Protein AF-G7L8P5-F1 (afdb_monomer_lite)

Foldseek 3Di:
DDDDDDADDDDDDDDDDDDPPPVCPPPDDDDDPPDDDPDDPCNVDDVVCVVVDPDDDDDPPYPQRVLLVVCVVVVHHSVCSVVSVVVVVVVCVVPVPD

Sequence (98 aa):
MGKGLKCDIIGQLHNMNDTICEAYSIPKHIPIPTSIPVLSPNDYMPKFMVPFVEKVVDVIGDGHCGFRAIAEFLGLTEESHTMIRRHLIQELKDHKND

Structure (mmCIF, N/CA/C/O backbone):
data_AF-G7L8P5-F1
#
_entry.id   AF-G7L8P5-F1
#
loop_
_atom_site.group_PDB
_atom_site.id
_atom_site.type_symbol
_atom_site.label_atom_id
_atom_site.label_alt_id
_atom_site.label_comp_id
_atom_site.label_asym_id
_atom_site.label_entity_id
_atom_site.label_seq_id
_atom_site.pdbx_PDB_ins_code
_atom_site.Cartn_x
_atom_site.Cartn_y
_atom_site.Cartn_z
_atom_site.occupancy
_atom_site.B_iso_or_equiv
_atom_site.auth_seq_id
_atom_site.auth_comp_id
_atom_site.auth_asym_id
_atom_site.auth_atom_id
_atom_site.pdbx_PDB_model_num
ATOM 1 N N . MET A 1 1 ? 0.065 9.883 -23.016 1.00 35.25 1 MET A N 1
ATOM 2 C CA . MET A 1 1 ? 0.861 11.034 -22.529 1.00 35.25 1 MET A CA 1
ATOM 3 C C . MET A 1 1 ? 0.735 11.081 -21.011 1.00 35.25 1 MET A C 1
ATOM 5 O O . MET A 1 1 ? -0.223 11.649 -20.503 1.00 35.25 1 MET A O 1
ATOM 9 N N . GLY A 1 2 ? 1.618 10.366 -20.307 1.00 36.12 2 GLY A N 1
ATOM 10 C CA . GLY A 1 2 ? 1.590 10.245 -18.845 1.00 36.12 2 GLY A CA 1
ATOM 11 C C . GLY A 1 2 ? 2.157 11.496 -18.176 1.00 36.12 2 GLY A C 1
ATOM 12 O O . GLY A 1 2 ? 3.158 12.038 -18.639 1.00 36.12 2 GLY A O 1
ATOM 13 N N . LYS A 1 3 ? 1.494 11.976 -17.122 1.00 37.09 3 LYS A N 1
ATOM 14 C CA . LYS A 1 3 ? 1.946 13.115 -16.314 1.00 37.09 3 LYS A CA 1
ATOM 15 C C . LYS A 1 3 ? 2.607 12.571 -15.050 1.00 37.09 3 LYS A C 1
ATOM 17 O O . LYS A 1 3 ? 1.977 11.826 -14.308 1.00 37.09 3 LYS A O 1
ATOM 22 N N . GLY A 1 4 ? 3.883 12.908 -14.878 1.00 36.16 4 GLY A N 1
ATOM 23 C CA . GLY A 1 4 ? 4.723 12.490 -13.760 1.00 36.16 4 GLY A CA 1
ATOM 24 C C . GLY A 1 4 ? 4.369 13.181 -12.443 1.00 36.16 4 GLY A C 1
ATOM 25 O O . GLY A 1 4 ? 3.860 14.303 -12.425 1.00 36.16 4 GLY A O 1
ATOM 26 N N . LEU A 1 5 ? 4.655 12.457 -11.361 1.00 36.66 5 LEU A N 1
ATOM 27 C CA . LEU A 1 5 ? 4.498 12.823 -9.957 1.00 36.66 5 LEU A CA 1
ATOM 28 C C . LEU A 1 5 ? 5.220 14.137 -9.618 1.00 36.66 5 LEU A C 1
ATOM 30 O O . LEU A 1 5 ? 6.376 14.343 -9.988 1.00 36.66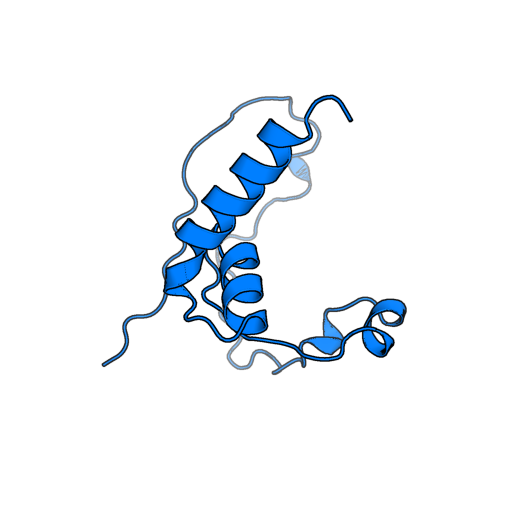 5 LEU A O 1
ATOM 34 N N . LYS A 1 6 ? 4.556 14.984 -8.829 1.00 40.78 6 LYS A N 1
ATOM 35 C CA . LYS A 1 6 ? 5.157 16.122 -8.132 1.00 40.78 6 LYS A CA 1
ATOM 36 C C . LYS A 1 6 ? 4.794 15.994 -6.654 1.00 40.78 6 LYS A C 1
ATOM 38 O O . LYS A 1 6 ? 3.648 16.225 -6.282 1.00 40.78 6 LYS A O 1
ATOM 43 N N . CYS A 1 7 ? 5.743 15.575 -5.824 1.00 38.59 7 CYS A N 1
ATOM 44 C CA . CYS A 1 7 ? 5.570 15.582 -4.374 1.00 38.59 7 CYS A CA 1
ATOM 45 C C . CYS A 1 7 ? 5.931 16.984 -3.868 1.00 38.59 7 CYS A C 1
ATOM 47 O O . CYS A 1 7 ? 7.106 17.332 -3.766 1.00 38.59 7 CYS A O 1
ATOM 49 N N . ASP A 1 8 ? 4.917 17.812 -3.621 1.00 35.56 8 ASP A N 1
ATOM 50 C CA . ASP A 1 8 ? 5.076 19.136 -3.024 1.00 35.56 8 ASP A CA 1
ATOM 51 C C . ASP A 1 8 ? 5.298 18.997 -1.504 1.00 35.56 8 ASP A C 1
ATOM 53 O O . ASP A 1 8 ? 4.396 18.624 -0.756 1.00 35.56 8 ASP A O 1
ATOM 57 N N . ILE A 1 9 ? 6.514 19.301 -1.041 1.00 39.19 9 ILE A N 1
ATOM 58 C CA . ILE A 1 9 ? 6.856 19.460 0.380 1.00 39.19 9 ILE A CA 1
ATOM 59 C C . ILE A 1 9 ? 6.813 20.954 0.699 1.00 39.19 9 ILE A C 1
ATOM 61 O O . ILE A 1 9 ? 7.795 21.645 0.446 1.00 39.19 9 ILE A O 1
ATOM 65 N N . ILE A 1 10 ? 5.720 21.465 1.274 1.00 37.78 10 ILE A N 1
ATOM 66 C CA . ILE A 1 10 ? 5.745 22.730 2.029 1.00 37.78 10 ILE A CA 1
ATOM 67 C C . ILE A 1 10 ? 4.722 22.660 3.168 1.00 37.78 10 ILE A C 1
ATOM 69 O O . ILE A 1 10 ? 3.533 22.497 2.910 1.00 37.78 10 ILE A O 1
ATOM 73 N N . GLY A 1 11 ? 5.170 22.873 4.413 1.00 31.36 11 GLY A N 1
ATOM 74 C CA . GLY A 1 11 ? 4.255 23.288 5.482 1.00 31.36 11 GLY A CA 1
ATOM 75 C C . GLY A 1 11 ? 4.624 22.947 6.927 1.00 31.36 11 GLY A C 1
ATOM 76 O O . GLY A 1 11 ? 3.856 22.251 7.566 1.00 31.36 11 GLY A O 1
ATOM 77 N N . GLN A 1 12 ? 5.720 23.521 7.441 1.00 37.75 12 GLN A N 1
ATOM 78 C CA . GLN A 1 12 ? 5.863 24.019 8.826 1.00 37.75 12 GLN A CA 1
ATOM 79 C C . GLN A 1 12 ? 5.753 23.030 10.007 1.00 37.75 12 GLN A C 1
ATOM 81 O O . GLN A 1 12 ? 4.673 22.581 10.356 1.00 37.75 12 GLN A O 1
ATOM 86 N N . LEU A 1 13 ? 6.836 22.903 10.780 1.00 33.62 13 LEU A N 1
ATOM 87 C CA . LEU A 1 13 ? 6.805 23.251 12.207 1.00 33.62 13 LEU A CA 1
ATOM 88 C C . LEU A 1 13 ? 8.178 23.813 12.591 1.00 33.62 13 LEU A C 1
ATOM 90 O O . LEU A 1 13 ? 9.200 23.132 12.549 1.00 33.62 13 LEU A O 1
ATOM 94 N N . HIS A 1 14 ? 8.176 25.113 12.865 1.00 34.78 14 HIS A N 1
ATOM 95 C CA . HIS A 1 14 ? 9.327 25.887 13.286 1.00 34.78 14 HIS A CA 1
ATOM 96 C C . HIS A 1 14 ? 9.744 25.543 14.721 1.00 34.78 14 HIS A C 1
ATOM 98 O O . HIS A 1 14 ? 8.904 25.397 15.603 1.00 34.78 14 HIS A O 1
ATOM 104 N N . ASN A 1 15 ? 11.059 25.606 14.919 1.00 46.31 15 ASN A N 1
ATOM 105 C CA . ASN A 1 15 ? 11.734 26.046 16.134 1.00 46.31 15 ASN A CA 1
ATOM 106 C C . ASN A 1 15 ? 11.831 25.058 17.313 1.00 46.31 15 ASN A C 1
ATOM 108 O O . ASN A 1 15 ? 11.105 25.147 18.300 1.00 46.31 15 ASN A O 1
ATOM 112 N N . MET A 1 16 ? 12.841 24.186 17.238 1.00 34.94 16 MET A N 1
ATOM 113 C CA . MET A 1 16 ? 13.623 23.805 18.416 1.00 34.94 16 MET A CA 1
ATOM 114 C C . MET A 1 16 ? 15.124 23.843 18.070 1.00 34.94 16 MET A C 1
ATOM 116 O O . MET A 1 16 ? 15.750 22.828 17.786 1.00 34.94 16 MET A O 1
ATOM 120 N N . ASN A 1 17 ? 15.637 25.076 18.052 1.00 34.53 17 ASN A N 1
ATOM 121 C CA . ASN A 1 17 ? 16.956 25.534 18.504 1.00 34.53 17 ASN A CA 1
ATOM 122 C C . ASN A 1 17 ? 18.239 24.917 17.898 1.00 34.53 17 ASN A C 1
ATOM 124 O O . ASN A 1 17 ? 18.907 24.053 18.468 1.00 34.53 17 ASN A O 1
ATOM 128 N N . ASP A 1 18 ? 18.639 25.516 16.777 1.00 41.66 18 ASP A N 1
ATOM 129 C CA . ASP A 1 18 ? 19.854 26.344 16.627 1.00 41.66 18 ASP A CA 1
ATOM 130 C C . ASP A 1 18 ? 21.263 25.740 16.735 1.00 41.66 18 ASP A C 1
ATOM 132 O O . ASP A 1 18 ? 22.210 26.407 16.332 1.00 41.66 18 ASP A O 1
ATOM 136 N N . THR A 1 19 ? 21.465 24.497 17.179 1.00 37.66 19 THR A N 1
ATOM 137 C CA . THR A 1 19 ? 22.829 23.899 17.205 1.00 37.66 19 THR A CA 1
ATOM 138 C C . THR A 1 19 ? 23.100 22.919 16.056 1.00 37.66 19 THR A C 1
ATOM 140 O O . THR A 1 19 ? 24.251 22.633 15.742 1.00 37.66 19 THR A O 1
ATOM 143 N N . ILE A 1 20 ? 22.067 22.429 15.364 1.00 40.53 20 ILE A N 1
ATOM 144 C CA . ILE A 1 20 ? 22.224 21.403 14.308 1.00 40.53 20 ILE A CA 1
ATOM 145 C C . ILE A 1 20 ? 22.253 22.012 12.888 1.00 40.53 20 ILE A C 1
ATOM 147 O O . ILE A 1 20 ? 22.619 21.346 11.921 1.00 40.53 20 ILE A O 1
ATOM 151 N N . CYS A 1 21 ? 21.928 23.300 12.744 1.00 34.97 21 CYS A N 1
ATOM 152 C CA . CYS A 1 21 ? 21.732 23.947 11.442 1.00 34.97 21 CYS A CA 1
ATOM 153 C C . CYS A 1 21 ? 23.026 24.346 10.701 1.00 34.97 21 CYS A C 1
ATOM 155 O O . CYS A 1 21 ? 22.969 24.555 9.492 1.00 34.97 21 CYS A O 1
ATOM 157 N N . GLU A 1 22 ? 24.191 24.414 11.357 1.00 33.50 22 GLU A N 1
ATOM 158 C CA . GLU A 1 22 ? 25.433 24.875 10.702 1.00 33.50 22 GLU A CA 1
ATOM 159 C C . GLU A 1 22 ? 26.035 23.819 9.743 1.00 33.50 22 GLU A C 1
ATOM 161 O O . GLU A 1 22 ? 26.663 24.156 8.740 1.00 33.50 22 GLU A O 1
ATOM 166 N N . ALA A 1 23 ? 25.819 22.522 10.003 1.00 32.91 23 ALA A N 1
ATOM 167 C CA . ALA A 1 23 ? 26.470 21.438 9.253 1.00 32.91 23 ALA A CA 1
ATOM 168 C C . ALA A 1 23 ? 25.771 21.060 7.931 1.00 32.91 23 ALA A C 1
ATOM 170 O O . ALA A 1 23 ? 26.351 20.347 7.113 1.00 32.91 23 ALA A O 1
ATOM 171 N N . TYR A 1 24 ? 24.551 21.548 7.691 1.00 39.69 24 TYR A N 1
ATOM 172 C CA . TYR A 1 24 ? 23.790 21.298 6.462 1.00 39.69 24 TYR A CA 1
ATOM 173 C C . TYR A 1 24 ? 23.556 22.598 5.689 1.00 39.69 24 TYR A C 1
ATOM 175 O O . TYR A 1 24 ? 22.431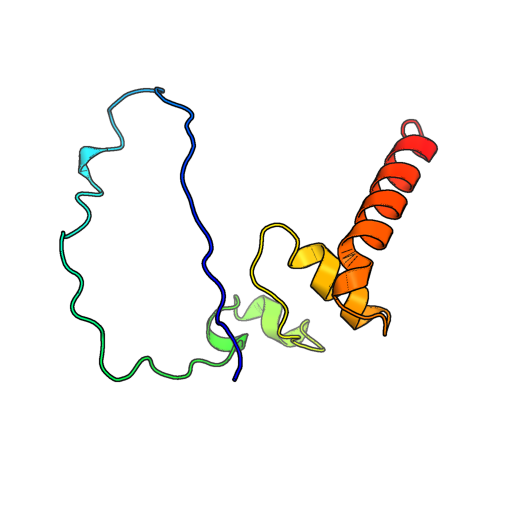 22.972 5.360 1.00 39.69 24 TYR A O 1
ATOM 183 N N . SER A 1 25 ? 24.642 23.290 5.348 1.00 35.66 25 SER A N 1
ATOM 184 C CA . SER A 1 25 ? 24.601 24.277 4.268 1.00 35.66 25 SER A CA 1
ATOM 185 C C . SER A 1 25 ? 24.355 23.544 2.946 1.00 35.66 25 SER A C 1
ATOM 187 O O . SER A 1 25 ? 25.292 23.090 2.293 1.00 35.66 25 SER A O 1
ATOM 189 N N . ILE A 1 26 ? 23.080 23.377 2.575 1.00 41.44 26 ILE A N 1
ATOM 190 C CA . ILE A 1 26 ? 22.658 22.765 1.309 1.00 41.44 26 ILE A CA 1
ATOM 191 C C . ILE A 1 26 ? 23.298 23.556 0.156 1.00 41.44 26 ILE A C 1
ATOM 193 O O . ILE A 1 26 ? 23.001 24.749 0.009 1.00 41.44 26 ILE A O 1
ATOM 197 N N . PRO A 1 27 ? 24.149 22.934 -0.683 1.00 37.78 27 PRO A N 1
ATOM 198 C CA . PRO A 1 27 ? 24.697 23.596 -1.855 1.00 37.78 27 PRO A CA 1
ATOM 199 C C . PRO A 1 27 ? 23.552 24.003 -2.784 1.00 37.78 27 PRO A C 1
ATOM 201 O O . PRO A 1 27 ? 22.820 23.166 -3.317 1.00 37.78 27 PRO A O 1
ATOM 204 N N . LYS A 1 28 ? 23.376 25.313 -2.962 1.00 54.28 28 LYS A N 1
ATOM 205 C CA . LYS A 1 28 ? 22.448 25.862 -3.947 1.00 54.28 28 LYS A CA 1
ATOM 206 C C . LYS A 1 28 ? 23.019 25.530 -5.326 1.00 54.28 28 LYS A C 1
ATOM 208 O O . LYS A 1 28 ? 24.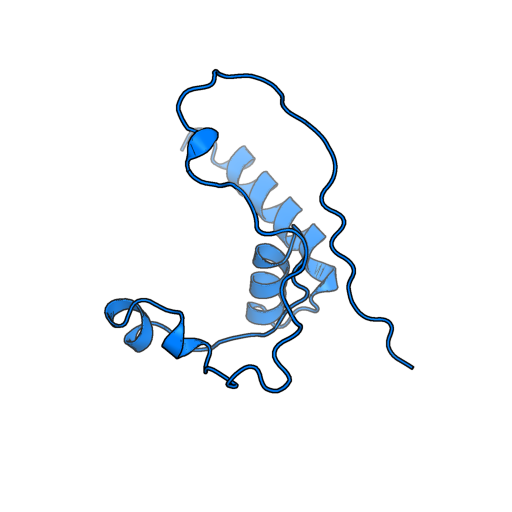081 26.029 -5.678 1.00 54.28 28 LYS A O 1
ATOM 213 N N . HIS A 1 29 ? 22.278 24.708 -6.070 1.00 46.25 29 HIS A N 1
ATOM 214 C CA . HIS A 1 29 ? 22.572 24.190 -7.411 1.00 46.25 29 HIS A CA 1
ATOM 215 C C . HIS A 1 29 ? 23.400 22.890 -7.443 1.00 46.25 29 HIS A C 1
ATOM 217 O O . HIS A 1 29 ? 24.600 22.893 -7.701 1.00 46.25 29 HIS A O 1
ATOM 223 N N . ILE A 1 30 ? 22.728 21.750 -7.246 1.00 50.59 30 ILE A N 1
ATOM 224 C CA . ILE A 1 30 ? 23.282 20.431 -7.579 1.00 50.59 30 ILE A CA 1
ATOM 225 C C . ILE A 1 30 ? 23.224 20.285 -9.112 1.00 50.59 30 ILE A C 1
ATOM 227 O O . ILE A 1 30 ? 22.127 20.352 -9.673 1.00 50.59 30 ILE A O 1
ATOM 231 N N . PRO A 1 31 ? 24.357 20.115 -9.817 1.00 45.75 31 PRO A N 1
ATOM 232 C CA . PRO A 1 31 ? 24.351 19.782 -11.237 1.00 45.75 31 PRO A CA 1
ATOM 233 C C . PRO A 1 31 ? 23.625 18.451 -11.431 1.00 45.75 31 PRO A C 1
ATOM 235 O O . PRO A 1 31 ? 23.967 17.475 -10.768 1.00 45.75 31 PRO A O 1
ATOM 238 N N . ILE A 1 32 ? 22.625 18.415 -12.314 1.00 44.38 32 ILE A N 1
ATOM 239 C CA . ILE A 1 32 ? 21.884 17.195 -12.658 1.00 44.38 32 ILE A CA 1
ATOM 240 C C . ILE A 1 32 ? 22.899 16.155 -13.161 1.00 44.38 32 ILE A C 1
ATOM 242 O O . ILE A 1 32 ? 23.508 16.388 -14.208 1.00 44.38 32 ILE A O 1
ATOM 246 N N . PRO A 1 33 ? 23.118 15.028 -12.460 1.00 48.06 33 PRO A N 1
ATOM 247 C CA . PRO A 1 33 ? 24.018 13.998 -12.954 1.00 48.06 33 PRO A CA 1
ATOM 248 C C . PRO A 1 33 ? 23.382 13.335 -14.178 1.00 48.06 33 PRO A C 1
ATOM 250 O O . PRO A 1 33 ? 22.328 12.709 -14.079 1.00 48.06 33 PRO A O 1
ATOM 253 N N . THR A 1 34 ? 24.025 13.458 -15.339 1.00 53.78 34 THR A N 1
ATOM 254 C CA . THR A 1 34 ? 23.545 12.950 -16.639 1.00 53.78 34 THR A CA 1
ATOM 255 C C . THR A 1 34 ? 23.557 11.414 -16.758 1.00 53.78 34 THR A C 1
ATOM 257 O O . THR A 1 34 ? 23.287 10.870 -17.822 1.00 53.78 34 THR A O 1
ATOM 260 N N . SER A 1 35 ? 23.825 10.680 -15.679 1.00 58.34 35 SER A N 1
ATOM 261 C CA . SER A 1 35 ? 23.622 9.231 -15.602 1.00 58.34 35 SER A CA 1
ATOM 262 C C . SER A 1 35 ? 23.572 8.811 -14.135 1.00 58.34 35 SER A C 1
ATOM 264 O O . SER A 1 35 ? 24.610 8.593 -13.508 1.00 58.34 35 SER A O 1
ATOM 266 N N . ILE A 1 36 ? 22.372 8.730 -13.561 1.00 60.66 36 ILE A N 1
ATOM 267 C CA . ILE A 1 36 ? 22.191 8.058 -12.271 1.00 60.66 36 ILE A CA 1
ATOM 268 C C . ILE A 1 36 ? 22.438 6.566 -12.536 1.00 60.66 36 ILE A C 1
ATOM 270 O O . ILE A 1 36 ? 21.786 6.015 -13.428 1.00 60.66 36 ILE A O 1
ATOM 274 N N . PRO A 1 37 ? 23.380 5.905 -11.838 1.00 59.22 37 PRO A N 1
ATOM 275 C CA . PRO A 1 37 ? 23.516 4.460 -11.938 1.00 59.22 37 PRO A CA 1
ATOM 276 C C . PRO A 1 37 ? 22.164 3.834 -11.597 1.00 59.22 37 PRO A C 1
ATOM 278 O O . PRO A 1 37 ? 21.592 4.156 -10.555 1.00 59.22 37 PRO A O 1
ATOM 281 N N . VAL A 1 38 ? 21.637 2.976 -12.473 1.00 64.38 38 VAL A N 1
ATOM 282 C CA . VAL A 1 38 ? 20.442 2.181 -12.166 1.00 64.38 38 VAL A CA 1
ATOM 283 C C . VAL A 1 38 ? 20.860 1.164 -11.108 1.00 64.38 38 VAL A C 1
ATOM 285 O O . VAL A 1 38 ? 21.324 0.073 -11.426 1.00 64.38 38 VAL A O 1
ATOM 288 N N . LEU A 1 39 ? 20.797 1.578 -9.848 1.00 71.00 39 LEU A N 1
ATOM 289 C CA . LEU A 1 39 ? 21.011 0.714 -8.701 1.00 71.00 39 LEU A CA 1
ATOM 290 C C . LEU A 1 39 ? 19.762 -0.148 -8.526 1.00 71.00 39 LEU A C 1
ATOM 292 O O . LEU A 1 39 ? 18.631 0.335 -8.641 1.00 71.00 39 LEU A O 1
ATOM 296 N N . SER A 1 40 ? 19.968 -1.436 -8.278 1.00 78.12 40 SER A N 1
ATOM 297 C CA . SER A 1 40 ? 18.872 -2.335 -7.952 1.00 78.12 40 SER A CA 1
ATOM 298 C C . SER A 1 40 ? 18.301 -1.956 -6.579 1.00 78.12 40 SER A C 1
ATOM 300 O O . SER A 1 40 ? 19.045 -1.486 -5.717 1.00 78.12 40 SER A O 1
ATOM 302 N N . PRO A 1 41 ? 17.003 -2.179 -6.310 1.00 75.81 41 PRO A N 1
ATOM 303 C CA . PRO A 1 41 ? 16.430 -1.952 -4.979 1.00 75.81 41 PRO A CA 1
ATOM 304 C C . PRO A 1 41 ? 17.229 -2.630 -3.852 1.00 75.81 41 PRO A C 1
ATOM 306 O O . PRO A 1 41 ? 17.362 -2.082 -2.759 1.00 75.81 41 PRO A O 1
ATOM 309 N N . ASN A 1 42 ? 17.842 -3.779 -4.150 1.00 81.88 42 ASN A N 1
ATOM 310 C CA . ASN A 1 42 ? 18.681 -4.530 -3.221 1.00 81.88 42 ASN A CA 1
ATOM 311 C C . ASN A 1 42 ? 19.984 -3.806 -2.853 1.00 81.88 42 ASN A C 1
ATOM 313 O O . ASN A 1 42 ? 20.520 -4.054 -1.776 1.00 81.88 42 ASN A O 1
ATOM 317 N N . ASP A 1 43 ? 20.475 -2.899 -3.699 1.00 84.94 43 ASP A N 1
ATOM 318 C CA . ASP A 1 43 ? 21.679 -2.108 -3.423 1.00 84.94 43 ASP A CA 1
ATOM 319 C C . ASP A 1 43 ? 21.429 -1.022 -2.365 1.00 84.94 43 ASP A C 1
ATOM 321 O O . ASP A 1 43 ? 22.367 -0.569 -1.708 1.00 84.94 43 ASP A O 1
ATOM 325 N N . TYR A 1 44 ? 20.166 -0.627 -2.165 1.00 81.75 44 TYR A N 1
ATOM 326 C CA . TYR A 1 44 ? 19.757 0.357 -1.157 1.00 81.75 44 TYR A CA 1
ATOM 327 C C . TYR A 1 44 ? 19.368 -0.270 0.185 1.00 81.75 44 TYR A C 1
ATOM 329 O O . TYR A 1 44 ? 19.280 0.432 1.194 1.00 81.75 44 TYR A O 1
ATOM 337 N N . MET A 1 45 ? 19.115 -1.580 0.218 1.00 84.56 45 MET A N 1
ATOM 338 C CA . MET A 1 45 ? 18.699 -2.274 1.432 1.00 84.56 45 MET A CA 1
ATOM 339 C C . MET A 1 45 ? 19.905 -2.780 2.230 1.00 84.56 45 MET A C 1
ATOM 341 O O . MET A 1 45 ? 20.916 -3.191 1.655 1.00 84.56 45 MET A O 1
ATOM 345 N N . PRO A 1 46 ? 19.819 -2.824 3.573 1.00 88.88 46 PRO A N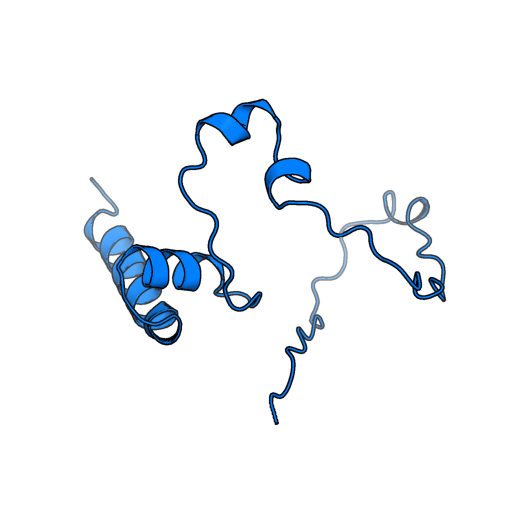 1
ATOM 346 C CA . PRO A 1 46 ? 20.823 -3.513 4.368 1.00 88.88 46 PRO A CA 1
ATOM 347 C C . PRO A 1 46 ? 20.989 -4.956 3.881 1.00 88.88 46 PRO A C 1
ATOM 349 O O . PRO A 1 46 ? 20.006 -5.679 3.739 1.00 88.88 46 PRO A O 1
ATOM 352 N N . LYS A 1 47 ? 22.232 -5.405 3.668 1.00 89.12 47 LYS A N 1
ATOM 353 C CA . LYS A 1 47 ? 22.516 -6.739 3.098 1.00 89.12 47 LYS A CA 1
ATOM 354 C C . LYS A 1 47 ? 21.876 -7.889 3.875 1.00 89.12 47 LYS A C 1
ATOM 356 O O . LYS A 1 47 ? 21.564 -8.914 3.286 1.00 89.12 47 LYS A O 1
ATOM 361 N N . PHE A 1 48 ? 21.672 -7.718 5.181 1.00 91.38 48 PHE A N 1
ATOM 362 C CA . PHE A 1 48 ? 21.006 -8.720 6.009 1.00 91.38 48 PHE A CA 1
ATOM 363 C C . PHE A 1 48 ? 19.501 -8.836 5.720 1.00 91.38 48 PHE A C 1
ATOM 365 O O . PHE A 1 48 ? 18.930 -9.876 6.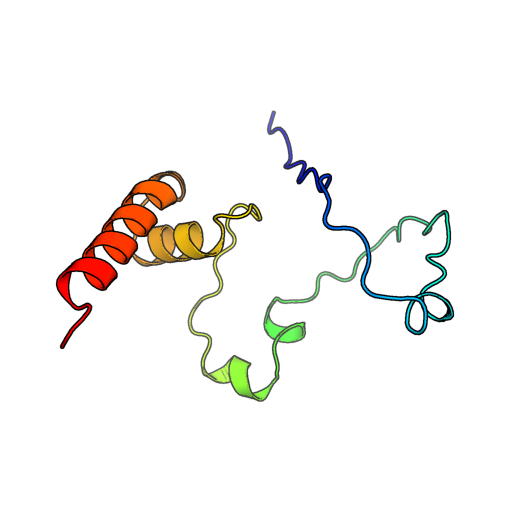003 1.00 91.38 48 PHE A O 1
ATOM 372 N N . MET A 1 49 ? 18.865 -7.801 5.161 1.00 88.88 49 MET A N 1
ATOM 373 C CA . MET A 1 49 ? 17.443 -7.802 4.803 1.00 88.88 49 MET A CA 1
ATOM 374 C C . MET A 1 49 ? 17.187 -8.487 3.460 1.00 88.88 49 MET A C 1
ATOM 376 O O . MET A 1 49 ? 16.141 -9.099 3.290 1.00 88.88 49 MET A O 1
ATOM 380 N N . VAL A 1 50 ? 18.137 -8.403 2.519 1.00 89.25 50 VAL A N 1
ATOM 381 C CA . VAL A 1 50 ? 17.986 -8.896 1.135 1.00 89.25 50 VAL A CA 1
ATOM 382 C C . VAL A 1 50 ? 17.507 -10.355 1.054 1.00 89.25 50 VAL A C 1
ATOM 384 O O . VAL A 1 50 ? 16.596 -10.612 0.273 1.00 89.25 50 VAL A O 1
ATOM 387 N N . PRO A 1 51 ? 18.013 -11.310 1.864 1.00 93.31 51 PRO A N 1
ATOM 388 C CA . PRO A 1 51 ? 17.519 -12.690 1.840 1.00 93.31 51 PRO A CA 1
ATOM 389 C C . PRO A 1 51 ? 16.045 -12.859 2.241 1.00 93.31 51 PRO A C 1
ATOM 391 O O . PRO A 1 51 ? 15.463 -13.896 1.946 1.00 93.31 51 PRO A O 1
ATOM 394 N N . PHE A 1 52 ? 15.453 -11.873 2.921 1.00 89.06 52 PHE A N 1
ATOM 395 C CA . PHE A 1 52 ? 14.057 -11.888 3.373 1.00 89.06 52 PHE A CA 1
ATOM 396 C C . PHE A 1 52 ? 13.106 -11.148 2.419 1.00 89.06 52 PHE A C 1
ATOM 398 O O . PHE A 1 52 ? 11.908 -11.072 2.683 1.00 89.06 52 PHE A O 1
ATOM 405 N N . VAL A 1 53 ? 13.621 -10.571 1.329 1.00 86.69 53 VAL A N 1
ATOM 406 C CA . VAL A 1 53 ? 12.811 -9.854 0.339 1.00 86.69 53 VAL A CA 1
ATOM 407 C C . VAL A 1 53 ? 12.400 -10.819 -0.766 1.00 86.69 53 VAL A C 1
ATOM 409 O O . VAL A 1 53 ? 13.203 -11.183 -1.619 1.00 86.69 53 VAL A O 1
ATOM 412 N N . GLU A 1 54 ? 11.128 -11.211 -0.772 1.00 88.75 54 GLU A N 1
ATOM 413 C CA . GLU A 1 54 ? 10.578 -12.102 -1.804 1.00 88.75 54 GLU A CA 1
ATOM 414 C C . GLU A 1 54 ? 10.195 -11.355 -3.086 1.00 88.75 54 GLU A C 1
ATOM 416 O O . GLU A 1 54 ? 10.356 -11.864 -4.195 1.00 88.75 54 GLU A O 1
ATOM 421 N N . LYS A 1 55 ? 9.673 -10.133 -2.943 1.00 87.31 55 LYS A N 1
ATOM 422 C CA . LYS A 1 55 ? 9.169 -9.324 -4.053 1.00 87.31 55 LYS A CA 1
ATOM 423 C C . LYS A 1 55 ? 9.375 -7.845 -3.755 1.00 87.31 55 LYS A C 1
ATOM 425 O O . LYS A 1 55 ? 9.082 -7.381 -2.657 1.00 87.31 55 LYS A O 1
ATOM 430 N N . VAL A 1 56 ? 9.820 -7.105 -4.767 1.00 86.69 56 VAL A N 1
ATOM 431 C CA . VAL A 1 56 ? 9.813 -5.639 -4.771 1.00 86.69 56 VAL A CA 1
ATOM 432 C C . VAL A 1 56 ? 8.728 -5.186 -5.737 1.00 86.69 56 VAL A C 1
ATOM 434 O O . VAL A 1 56 ? 8.664 -5.668 -6.868 1.00 86.69 56 VAL A O 1
ATOM 437 N N . VAL A 1 57 ? 7.859 -4.293 -5.275 1.00 87.81 57 VAL A N 1
ATOM 438 C CA . VAL A 1 57 ? 6.799 -3.683 -6.083 1.00 87.81 57 VAL A CA 1
ATOM 439 C C . VAL A 1 57 ? 7.058 -2.189 -6.190 1.00 87.81 57 VAL A C 1
ATOM 441 O O . VAL A 1 57 ? 7.377 -1.546 -5.191 1.00 87.81 57 VAL A O 1
ATOM 444 N N . ASP A 1 58 ? 6.951 -1.662 -7.405 1.00 90.94 58 ASP A N 1
ATOM 445 C CA . ASP A 1 58 ? 6.987 -0.224 -7.651 1.00 90.94 58 ASP A CA 1
ATOM 446 C C . ASP A 1 58 ? 5.562 0.322 -7.533 1.00 90.94 58 ASP A C 1
ATOM 448 O O . ASP A 1 58 ? 4.642 -0.225 -8.139 1.00 90.94 58 ASP A O 1
ATOM 452 N N . VAL A 1 59 ? 5.377 1.352 -6.712 1.00 92.44 59 VAL A N 1
ATOM 453 C CA . VAL A 1 59 ? 4.080 1.990 -6.436 1.00 92.44 59 VAL A CA 1
ATOM 454 C C . VAL A 1 59 ? 4.255 3.501 -6.413 1.00 92.44 59 VAL A C 1
ATOM 456 O O . VAL A 1 59 ? 5.367 4.012 -6.253 1.00 92.44 59 VAL A O 1
ATOM 459 N N . ILE A 1 60 ? 3.156 4.245 -6.512 1.00 94.12 60 ILE A N 1
ATOM 460 C CA . ILE A 1 60 ? 3.192 5.710 -6.438 1.00 94.12 60 ILE A CA 1
ATOM 461 C C . ILE A 1 60 ? 3.842 6.155 -5.113 1.00 94.12 60 ILE A C 1
ATOM 463 O O . ILE A 1 60 ? 3.348 5.863 -4.023 1.00 94.12 60 ILE A O 1
ATOM 467 N N . GLY A 1 61 ? 4.945 6.903 -5.217 1.00 92.06 61 GLY A N 1
ATOM 468 C CA . GLY A 1 61 ? 5.745 7.414 -4.096 1.00 92.06 61 GLY A CA 1
ATOM 469 C C . GLY A 1 61 ? 5.137 8.618 -3.364 1.00 92.06 61 GLY A C 1
ATOM 470 O O . GLY A 1 61 ? 5.834 9.602 -3.116 1.00 92.06 61 GLY A O 1
ATOM 471 N N . ASP A 1 62 ? 3.839 8.572 -3.060 1.00 93.88 62 ASP A N 1
ATOM 472 C CA . ASP A 1 62 ? 3.136 9.574 -2.254 1.00 93.88 62 ASP A CA 1
ATOM 473 C C . ASP A 1 62 ? 3.109 9.189 -0.758 1.00 93.88 62 ASP A C 1
ATOM 475 O O . ASP A 1 62 ? 3.657 8.170 -0.336 1.00 93.88 62 ASP A O 1
ATOM 479 N N . GLY A 1 63 ? 2.434 9.989 0.076 1.00 94.25 63 GLY A N 1
ATOM 480 C CA . GLY A 1 63 ? 2.238 9.690 1.504 1.00 94.25 63 GLY A CA 1
ATOM 481 C C . GLY A 1 63 ? 1.372 8.451 1.799 1.00 94.25 63 GLY A C 1
ATOM 482 O O . GLY A 1 63 ? 1.044 8.189 2.958 1.00 94.25 63 GLY A O 1
ATOM 483 N N . HIS A 1 64 ? 0.959 7.701 0.775 1.00 96.19 64 HIS A N 1
ATOM 484 C CA . HIS A 1 64 ? 0.172 6.476 0.875 1.00 96.19 64 HIS A CA 1
ATOM 485 C C . HIS A 1 64 ? 0.893 5.248 0.306 1.00 96.19 64 HIS A C 1
ATOM 487 O O . HIS A 1 64 ? 0.304 4.165 0.324 1.00 96.19 64 HIS A O 1
ATOM 493 N N . CYS A 1 65 ? 2.150 5.378 -0.131 1.00 95.50 65 CYS A N 1
ATOM 494 C CA . CYS A 1 65 ? 2.926 4.319 -0.782 1.00 95.50 65 CYS A CA 1
ATOM 495 C C . CYS A 1 65 ? 2.918 2.982 -0.017 1.00 95.50 65 CYS A C 1
ATOM 497 O O . CYS A 1 65 ? 2.735 1.932 -0.623 1.00 95.50 65 CYS A O 1
ATOM 499 N N . GLY A 1 66 ? 2.992 3.000 1.319 1.00 94.31 66 GLY A N 1
ATOM 500 C CA . GLY A 1 66 ? 2.900 1.781 2.134 1.00 94.31 66 GLY A CA 1
ATOM 501 C C . GLY A 1 66 ? 1.553 1.058 2.000 1.00 94.31 66 GLY A C 1
ATOM 502 O O . GLY A 1 66 ? 1.509 -0.161 1.866 1.00 94.31 66 GLY A O 1
ATOM 503 N N . PHE A 1 67 ? 0.440 1.796 1.962 1.00 97.12 67 PHE A N 1
ATOM 504 C CA . PHE A 1 67 ? -0.890 1.213 1.750 1.00 97.12 67 PHE A CA 1
ATOM 505 C C . PHE A 1 67 ? -1.101 0.763 0.302 1.00 97.12 67 PHE A C 1
ATOM 507 O O . PHE A 1 67 ? -1.798 -0.224 0.074 1.00 97.12 67 PHE A O 1
ATOM 514 N N . ARG A 1 68 ? -0.499 1.465 -0.667 1.00 97.38 68 ARG A N 1
ATOM 515 C CA . ARG A 1 68 ? -0.501 1.064 -2.083 1.00 97.38 68 ARG A CA 1
ATOM 516 C C . ARG A 1 68 ? 0.265 -0.245 -2.283 1.00 97.38 68 ARG A C 1
ATOM 518 O O . ARG A 1 68 ? -0.252 -1.142 -2.938 1.00 97.38 68 ARG A O 1
ATOM 525 N N . ALA A 1 69 ? 1.416 -0.401 -1.629 1.00 95.62 69 ALA A N 1
ATOM 526 C CA . ALA A 1 69 ? 2.185 -1.645 -1.638 1.00 95.62 69 ALA A CA 1
ATOM 527 C C . ALA A 1 69 ? 1.390 -2.821 -1.046 1.00 95.62 69 ALA A C 1
ATOM 529 O O . ALA A 1 69 ? 1.413 -3.918 -1.597 1.00 95.62 69 ALA A O 1
ATOM 530 N N . ILE A 1 70 ? 0.632 -2.589 0.033 1.00 95.25 70 ILE A N 1
ATOM 531 C CA . ILE A 1 70 ? -0.269 -3.606 0.598 1.00 95.25 70 ILE A CA 1
ATOM 532 C C . ILE A 1 70 ? -1.406 -3.941 -0.378 1.00 95.25 70 ILE A C 1
ATOM 534 O O . ILE A 1 70 ? -1.742 -5.111 -0.531 1.00 95.25 70 ILE A O 1
ATOM 538 N N . ALA A 1 71 ? -1.998 -2.948 -1.049 1.00 96.31 71 ALA A N 1
ATOM 539 C CA . ALA A 1 71 ? -3.048 -3.196 -2.038 1.00 96.31 71 ALA A CA 1
ATOM 540 C C . ALA A 1 71 ? -2.539 -4.096 -3.178 1.00 96.31 71 ALA A C 1
ATOM 542 O O . ALA A 1 71 ? -3.156 -5.122 -3.454 1.00 96.31 71 ALA A O 1
ATOM 543 N N . GLU A 1 72 ? -1.375 -3.775 -3.745 1.00 95.06 72 GLU A N 1
ATOM 544 C CA . GLU A 1 72 ? -0.719 -4.580 -4.783 1.00 95.06 72 GLU A CA 1
ATOM 545 C C . GLU A 1 72 ? -0.379 -5.996 -4.281 1.00 95.06 72 GLU A C 1
ATOM 547 O O . GLU A 1 72 ? -0.592 -6.985 -4.983 1.00 95.06 72 GLU A O 1
ATOM 552 N N . PHE A 1 73 ? 0.101 -6.122 -3.037 1.00 93.31 73 PHE A N 1
ATOM 553 C CA . PHE A 1 73 ? 0.361 -7.420 -2.403 1.00 93.31 73 PHE A CA 1
ATOM 554 C C . PHE A 1 73 ? -0.907 -8.281 -2.284 1.00 93.31 73 PHE A C 1
ATOM 556 O O . PHE A 1 73 ? -0.849 -9.493 -2.476 1.00 93.31 73 PHE A O 1
ATOM 563 N N . LEU A 1 74 ? -2.060 -7.659 -2.027 1.00 95.19 74 LEU A N 1
ATOM 564 C CA . LEU A 1 74 ? -3.364 -8.324 -1.965 1.00 95.19 74 L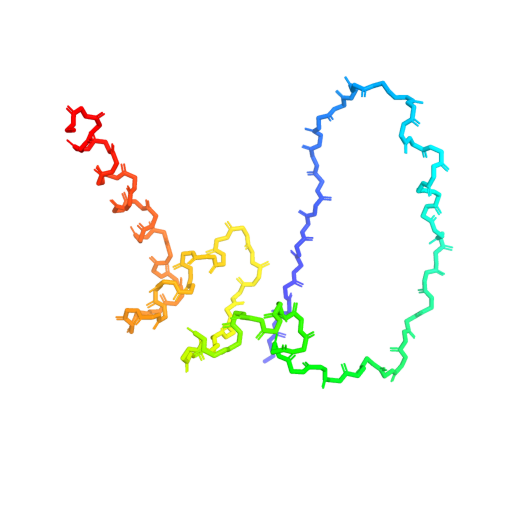EU A CA 1
ATOM 565 C C . LEU A 1 74 ? -4.000 -8.565 -3.348 1.00 95.19 74 LEU A C 1
ATOM 567 O O . LEU A 1 74 ? -5.125 -9.058 -3.418 1.00 95.19 74 LEU A O 1
ATOM 571 N N . GLY A 1 75 ? -3.320 -8.213 -4.445 1.00 94.75 75 GLY A N 1
ATOM 572 C CA . GLY A 1 75 ? -3.870 -8.308 -5.801 1.00 94.75 75 GLY A CA 1
ATOM 573 C C . GLY A 1 75 ? -4.974 -7.284 -6.089 1.00 94.75 75 GLY A C 1
ATOM 574 O O . GLY A 1 75 ? -5.797 -7.489 -6.981 1.00 94.75 75 GLY A O 1
ATOM 575 N N . LEU A 1 76 ? -5.019 -6.198 -5.317 1.00 95.94 76 LEU A N 1
ATOM 576 C CA . LEU A 1 76 ? -5.898 -5.054 -5.529 1.00 95.94 76 LEU A CA 1
ATOM 577 C C . LEU A 1 76 ? -5.150 -3.953 -6.285 1.00 95.94 76 LEU A C 1
ATOM 579 O O . LEU A 1 76 ? -3.928 -3.891 -6.295 1.00 95.94 76 LEU A O 1
ATOM 583 N N . THR A 1 77 ? -5.894 -3.020 -6.868 1.00 96.25 77 THR A N 1
ATOM 584 C CA . THR A 1 77 ? -5.308 -1.823 -7.486 1.00 96.25 77 THR A CA 1
ATOM 585 C C . THR A 1 77 ? -4.733 -0.885 -6.423 1.00 96.25 77 THR A C 1
ATOM 587 O O . THR A 1 77 ? -5.368 -0.716 -5.378 1.00 96.25 77 THR A O 1
ATOM 590 N N . GLU A 1 78 ? -3.662 -0.148 -6.729 1.00 94.25 78 GLU A N 1
ATOM 591 C CA . GLU A 1 78 ? -3.105 0.889 -5.841 1.00 94.25 78 GLU A CA 1
ATOM 592 C C . GLU A 1 78 ? -4.157 1.884 -5.313 1.00 94.25 78 GLU A C 1
ATOM 594 O O . GLU A 1 78 ? -4.091 2.293 -4.158 1.00 94.25 78 GLU A O 1
ATOM 599 N N . GLU A 1 79 ? -5.183 2.215 -6.105 1.00 95.94 79 GLU A N 1
ATOM 600 C CA . GLU A 1 79 ? -6.296 3.107 -5.723 1.00 95.94 79 GLU A CA 1
ATOM 601 C C . GLU A 1 79 ? -7.118 2.601 -4.522 1.00 95.94 79 GLU A C 1
ATOM 603 O O . GLU A 1 79 ? -7.789 3.367 -3.826 1.00 95.94 79 GLU A O 1
ATOM 608 N N . SER A 1 80 ? -7.008 1.310 -4.200 1.00 97.75 80 SER A N 1
ATOM 609 C CA . SER A 1 80 ? -7.613 0.713 -3.006 1.00 97.75 80 SER A CA 1
ATOM 610 C C . SER A 1 80 ? -6.881 1.080 -1.706 1.00 97.75 80 SER A C 1
ATOM 612 O O . SER A 1 80 ? -7.353 0.724 -0.624 1.00 97.75 80 SER A O 1
ATOM 614 N N . HIS A 1 81 ? -5.782 1.845 -1.759 1.00 97.25 81 HIS A N 1
ATOM 615 C CA . HIS A 1 81 ? -5.002 2.265 -0.585 1.00 97.25 81 HIS A CA 1
ATOM 616 C C . HIS A 1 81 ? -5.860 2.899 0.524 1.00 97.25 81 HIS A C 1
ATOM 618 O O . HIS A 1 81 ? -5.636 2.668 1.715 1.00 97.25 81 HIS A O 1
ATOM 624 N N . THR A 1 82 ? -6.887 3.673 0.154 1.00 97.44 82 THR A N 1
ATOM 625 C CA . THR A 1 82 ? -7.756 4.334 1.136 1.00 97.44 82 THR A CA 1
ATOM 626 C C . THR A 1 82 ? -8.641 3.326 1.870 1.00 97.44 82 THR A C 1
ATOM 628 O O . THR A 1 82 ? -8.898 3.489 3.062 1.00 97.44 82 THR A O 1
ATOM 631 N N . MET A 1 83 ? -9.097 2.275 1.182 1.00 98.12 83 MET A N 1
ATOM 632 C CA . MET A 1 83 ? -9.841 1.176 1.798 1.00 98.12 83 MET A CA 1
ATOM 633 C C . MET A 1 83 ? -8.954 0.457 2.816 1.00 98.12 83 MET A C 1
ATOM 635 O O . MET A 1 83 ? -9.330 0.382 3.983 1.00 98.12 83 MET A O 1
ATOM 639 N N . ILE A 1 84 ? -7.745 0.050 2.415 1.00 97.75 84 ILE A N 1
ATOM 640 C CA . ILE A 1 84 ? -6.772 -0.607 3.303 1.00 97.75 84 ILE A CA 1
ATOM 641 C C . ILE A 1 84 ? -6.508 0.230 4.561 1.00 97.75 84 ILE A C 1
ATOM 643 O O . ILE A 1 84 ? -6.621 -0.280 5.675 1.00 97.75 84 ILE A O 1
ATOM 647 N N . ARG A 1 85 ? -6.255 1.539 4.410 1.00 97.50 85 ARG A N 1
ATOM 648 C CA . ARG A 1 85 ? -6.056 2.447 5.552 1.00 97.50 85 ARG A CA 1
ATOM 649 C C . ARG A 1 85 ? -7.252 2.457 6.507 1.00 97.50 85 ARG A C 1
ATOM 651 O O . ARG A 1 85 ? -7.061 2.460 7.720 1.00 97.50 85 ARG A O 1
ATOM 658 N N . ARG A 1 86 ? -8.484 2.500 5.980 1.00 98.12 86 ARG A N 1
ATOM 659 C CA . ARG A 1 86 ? -9.704 2.494 6.808 1.00 98.12 86 ARG A CA 1
ATOM 660 C C . ARG A 1 86 ? -9.841 1.190 7.587 1.00 98.12 86 ARG A C 1
ATOM 662 O O . ARG A 1 86 ? -10.105 1.262 8.782 1.00 98.12 86 ARG A O 1
ATOM 669 N N . HIS A 1 87 ? -9.622 0.044 6.941 1.00 97.44 87 HIS A N 1
ATOM 670 C CA . HIS A 1 87 ? -9.682 -1.258 7.609 1.00 97.44 87 HIS A CA 1
ATOM 671 C C . HIS A 1 87 ? -8.633 -1.380 8.711 1.00 97.44 87 HIS A C 1
ATOM 673 O O . HIS A 1 87 ? -8.985 -1.759 9.818 1.00 97.44 87 HIS A O 1
ATOM 679 N N . LEU A 1 88 ? -7.386 -0.967 8.460 1.00 96.62 88 LEU A N 1
ATOM 680 C CA . LEU A 1 88 ? -6.339 -1.026 9.484 1.00 96.62 88 LEU A CA 1
ATOM 681 C C . LEU A 1 88 ? -6.657 -0.129 10.690 1.00 96.62 88 LEU A C 1
ATOM 683 O O . LEU A 1 88 ? -6.447 -0.516 11.832 1.00 96.62 88 LEU A O 1
ATOM 687 N N . ILE A 1 89 ? -7.192 1.071 10.458 1.00 97.25 89 ILE A N 1
ATOM 688 C CA . ILE A 1 89 ? -7.611 1.955 11.556 1.00 97.25 89 ILE A CA 1
ATOM 689 C C . ILE A 1 89 ? -8.776 1.352 12.339 1.00 97.25 89 ILE A C 1
ATOM 691 O O . ILE A 1 89 ? -8.842 1.536 13.551 1.00 97.25 89 ILE A O 1
ATOM 695 N N . GLN A 1 90 ? -9.708 0.690 11.655 1.00 97.94 90 GLN A N 1
ATOM 696 C CA . GLN A 1 90 ? -10.831 0.024 12.302 1.00 97.94 90 GLN A CA 1
ATOM 697 C C . GLN A 1 90 ? -10.339 -1.141 13.168 1.00 97.94 90 GLN A C 1
ATOM 699 O O . GLN A 1 90 ? -10.669 -1.183 14.346 1.00 97.94 90 GLN A O 1
ATOM 704 N N . GLU A 1 91 ? -9.445 -1.970 12.634 1.00 97.50 91 GLU A N 1
ATOM 705 C CA . GLU A 1 91 ? -8.808 -3.072 13.358 1.00 97.50 91 GLU A CA 1
ATOM 706 C C . GLU A 1 91 ? -8.152 -2.598 14.662 1.00 97.50 91 GLU A C 1
ATOM 708 O O . GLU A 1 91 ? -8.414 -3.142 15.732 1.00 97.50 91 GLU A O 1
ATOM 713 N N . LEU A 1 92 ? -7.366 -1.517 14.592 1.00 96.88 92 LEU A N 1
ATOM 714 C CA . LEU A 1 92 ? -6.705 -0.922 15.760 1.00 96.88 92 LEU A CA 1
ATOM 715 C C . LEU A 1 92 ? -7.685 -0.350 16.792 1.00 96.88 92 LEU A C 1
ATOM 717 O O . LEU A 1 92 ? -7.358 -0.260 17.974 1.00 96.88 92 LEU A O 1
ATOM 721 N N . LYS A 1 93 ? -8.865 0.103 16.358 1.00 97.62 93 LYS A N 1
ATOM 722 C CA . LYS A 1 93 ? -9.903 0.596 17.271 1.00 97.62 93 LYS A CA 1
ATOM 723 C C . LYS A 1 93 ? -10.616 -0.550 17.967 1.00 97.62 93 LYS A C 1
ATOM 725 O O . LYS A 1 93 ? -10.890 -0.432 19.160 1.00 97.62 93 LYS A O 1
ATOM 730 N N . ASP A 1 94 ? -10.913 -1.605 17.221 1.00 97.50 94 ASP A N 1
ATOM 731 C CA . ASP A 1 94 ? -11.676 -2.748 17.711 1.00 97.50 94 ASP A CA 1
ATOM 732 C C . ASP A 1 94 ? -10.864 -3.552 18.732 1.00 97.50 94 ASP A C 1
ATOM 734 O O . ASP A 1 94 ? -11.414 -3.954 19.753 1.00 97.50 94 ASP A O 1
ATOM 738 N N . HIS A 1 95 ? -9.543 -3.633 18.544 1.00 96.56 95 HIS A N 1
ATOM 739 C CA . HIS A 1 95 ? -8.620 -4.368 19.417 1.00 96.56 95 HIS A CA 1
ATOM 740 C C . HIS A 1 95 ? -7.798 -3.447 20.339 1.00 96.56 95 HIS A C 1
ATOM 742 O O . HIS A 1 95 ? -6.682 -3.764 20.740 1.00 96.56 95 HIS A O 1
ATOM 748 N N . LYS A 1 96 ? -8.310 -2.252 20.678 1.00 94.50 96 LYS A N 1
ATOM 749 C CA . LYS A 1 96 ? -7.554 -1.250 21.463 1.00 94.50 96 LYS A CA 1
ATOM 750 C C . LYS A 1 96 ? -7.173 -1.730 22.875 1.00 94.50 96 LYS A C 1
ATOM 752 O O . LYS A 1 96 ? -6.240 -1.188 23.462 1.00 94.50 96 LYS A O 1
ATOM 757 N N . ASN A 1 97 ? -7.948 -2.647 23.453 1.00 92.75 97 ASN A N 1
ATOM 758 C CA . ASN A 1 97 ? -7.802 -3.073 24.850 1.00 92.75 97 ASN A CA 1
ATOM 759 C C . ASN A 1 97 ? -7.567 -4.584 25.008 1.00 92.75 97 ASN A C 1
ATOM 761 O O . ASN A 1 97 ? -7.719 -5.079 26.125 1.00 92.75 97 ASN A O 1
ATOM 765 N N . ASP A 1 98 ? -7.268 -5.286 23.917 1.00 81.25 98 ASP A N 1
ATOM 766 C CA . ASP A 1 98 ? -6.860 -6.693 23.968 1.00 81.25 98 ASP A CA 1
ATOM 767 C C . ASP A 1 98 ? -5.394 -6.810 24.412 1.00 81.25 98 ASP A C 1
ATOM 769 O O . ASP A 1 98 ? -5.077 -7.779 25.141 1.00 81.25 98 ASP A O 1
#

Secondary structure (DSSP, 8-state):
-PPPP----------S-SSSGGG----S-----S------HHHHS-TTTGGG---------STTHHHHHHHHHTT--GGGHHHHHHHHHHHHHHTTT-

InterPro domains:
  IPR003323 OTU domain [PS50802] (54-98)

pLDDT: mean 72.72, std 25.62, range [31.36, 98.12]

Organism: Medicago truncatula (NCBI:txid3880)

Radius of gyration: 19.37 Å; chains: 1; bounding box: 38×39×47 Å